Protein AF-A0A087TLW6-F1 (afdb_monomer_lite)

Structure (mmCIF, N/CA/C/O backbone):
data_AF-A0A087TLW6-F1
#
_entry.id   AF-A0A087TLW6-F1
#
loop_
_atom_site.group_PDB
_atom_site.id
_atom_site.type_symbol
_atom_site.label_atom_id
_atom_site.label_alt_id
_atom_site.label_comp_id
_atom_site.label_asym_id
_atom_site.label_entity_id
_atom_site.label_seq_id
_atom_site.pdbx_PDB_ins_code
_atom_site.Cartn_x
_atom_site.Cartn_y
_atom_site.Cartn_z
_atom_site.occupancy
_atom_site.B_iso_or_equiv
_atom_site.auth_seq_id
_atom_site.auth_comp_id
_atom_site.auth_asym_id
_atom_site.auth_atom_id
_atom_site.pdbx_PDB_model_num
ATOM 1 N N . MET A 1 1 ? 51.318 -2.018 -17.634 1.00 49.78 1 MET A N 1
ATOM 2 C CA . MET A 1 1 ? 50.050 -2.749 -17.409 1.00 49.78 1 MET A CA 1
ATOM 3 C C . MET A 1 1 ? 49.202 -1.898 -16.470 1.00 49.78 1 MET A C 1
ATOM 5 O O . MET A 1 1 ? 49.681 -1.561 -15.396 1.00 49.78 1 MET A O 1
ATOM 9 N N . ASN A 1 2 ? 48.042 -1.410 -16.913 1.00 52.97 2 ASN A N 1
ATOM 10 C CA . ASN A 1 2 ? 47.259 -0.411 -16.174 1.00 52.97 2 ASN A CA 1
ATOM 11 C C . ASN A 1 2 ? 46.613 -1.073 -14.939 1.00 52.97 2 ASN A C 1
ATOM 13 O O . ASN A 1 2 ? 45.794 -1.977 -15.094 1.00 52.97 2 ASN A O 1
ATOM 17 N N . LEU A 1 3 ? 46.986 -0.660 -13.719 1.00 59.00 3 LEU A N 1
ATOM 18 C CA . LEU A 1 3 ? 46.523 -1.279 -12.459 1.00 59.00 3 LEU A CA 1
ATOM 19 C C . LEU A 1 3 ? 44.988 -1.213 -12.287 1.00 59.00 3 LEU A C 1
ATOM 21 O O . LEU A 1 3 ? 44.395 -1.991 -11.542 1.00 59.00 3 LEU A O 1
ATOM 25 N N . SER A 1 4 ? 44.339 -0.305 -13.021 1.00 58.88 4 SER A N 1
ATOM 26 C CA . SER A 1 4 ? 42.887 -0.130 -13.104 1.00 58.88 4 SER A CA 1
ATOM 27 C C . SER A 1 4 ? 42.148 -1.303 -13.762 1.00 58.88 4 SER A C 1
ATOM 29 O O . SER A 1 4 ? 40.959 -1.481 -13.502 1.00 58.88 4 SER A O 1
ATOM 31 N N . ALA A 1 5 ? 42.832 -2.128 -14.561 1.00 59.28 5 ALA A N 1
ATOM 32 C CA . ALA A 1 5 ? 42.239 -3.279 -15.245 1.00 59.28 5 ALA A CA 1
ATOM 33 C C . ALA A 1 5 ? 42.164 -4.549 -14.375 1.00 59.28 5 ALA A C 1
ATOM 35 O O . ALA A 1 5 ? 41.421 -5.466 -14.711 1.00 59.28 5 ALA A O 1
ATOM 36 N N . MET A 1 6 ? 42.886 -4.606 -13.245 1.00 55.16 6 MET A N 1
ATOM 37 C CA . MET A 1 6 ? 42.950 -5.798 -12.380 1.00 55.16 6 MET A CA 1
ATOM 38 C C . MET A 1 6 ? 41.891 -5.810 -11.260 1.00 55.16 6 MET A C 1
ATOM 40 O O . MET A 1 6 ? 41.593 -6.864 -10.707 1.00 55.16 6 MET A O 1
ATOM 44 N N . PHE A 1 7 ? 41.259 -4.666 -10.959 1.00 57.94 7 PHE A N 1
ATOM 45 C CA . PHE A 1 7 ? 40.196 -4.552 -9.942 1.00 57.94 7 PHE A CA 1
ATOM 46 C C . PHE A 1 7 ? 38.840 -3.972 -10.422 1.00 57.94 7 PHE A C 1
ATOM 48 O O . PHE A 1 7 ? 38.143 -3.345 -9.615 1.00 57.94 7 PHE A O 1
ATOM 55 N N . PRO A 1 8 ? 38.390 -4.161 -11.680 1.00 58.84 8 PRO A N 1
ATOM 56 C CA . PRO A 1 8 ? 37.114 -3.607 -12.138 1.00 58.84 8 PRO A CA 1
ATOM 57 C C . PRO A 1 8 ? 35.930 -4.220 -11.378 1.00 58.84 8 PRO A C 1
ATOM 59 O O . PRO A 1 8 ? 35.002 -3.510 -10.996 1.00 58.84 8 PRO A O 1
ATOM 62 N N . PHE A 1 9 ? 35.998 -5.517 -11.060 1.00 59.91 9 PHE A N 1
ATOM 63 C CA . PHE A 1 9 ? 34.942 -6.223 -10.334 1.00 59.91 9 PHE A CA 1
ATOM 64 C C . PHE A 1 9 ? 34.756 -5.693 -8.905 1.00 59.91 9 PHE A C 1
ATOM 66 O O . PHE A 1 9 ? 33.637 -5.391 -8.500 1.00 59.91 9 PHE A O 1
ATOM 73 N N . LYS A 1 10 ? 35.850 -5.482 -8.158 1.00 68.56 10 LYS A N 1
ATOM 74 C CA . LYS A 1 10 ? 35.803 -4.951 -6.783 1.00 68.56 10 LYS A CA 1
ATOM 75 C C . LYS A 1 10 ? 35.264 -3.517 -6.739 1.00 68.56 10 LYS A C 1
ATOM 77 O O . LYS A 1 10 ? 34.500 -3.185 -5.837 1.00 68.56 10 LYS A O 1
ATOM 82 N N . LYS A 1 11 ? 35.615 -2.683 -7.726 1.00 74.38 11 LYS A N 1
ATOM 83 C CA . LYS A 1 11 ? 35.099 -1.311 -7.857 1.00 74.38 11 LYS A CA 1
ATOM 84 C C . LYS A 1 11 ? 33.605 -1.298 -8.192 1.00 74.38 11 LYS A C 1
ATOM 86 O O . LYS A 1 11 ? 32.855 -0.579 -7.543 1.00 74.38 11 LYS A O 1
ATOM 91 N N . ASN A 1 12 ? 33.160 -2.124 -9.138 1.00 77.00 12 ASN A N 1
ATOM 92 C CA . ASN A 1 12 ? 31.745 -2.228 -9.509 1.00 77.00 12 ASN A CA 1
ATOM 93 C C . ASN A 1 12 ? 30.891 -2.802 -8.371 1.00 77.00 12 ASN A C 1
ATOM 95 O O . ASN A 1 12 ? 29.804 -2.297 -8.102 1.00 77.00 12 ASN A O 1
ATOM 99 N N . PHE A 1 13 ? 31.411 -3.799 -7.652 1.00 83.38 13 PHE A N 1
ATOM 100 C CA . PHE A 1 13 ? 30.773 -4.347 -6.458 1.00 83.38 13 PHE A CA 1
ATOM 101 C C . PHE A 1 13 ? 30.686 -3.307 -5.331 1.00 83.38 13 PHE A C 1
ATOM 103 O O . PHE A 1 13 ? 29.628 -3.117 -4.742 1.00 83.38 13 PHE A O 1
ATOM 110 N N . SER A 1 14 ? 31.765 -2.557 -5.083 1.00 87.31 14 SER A N 1
ATOM 111 C CA . SER A 1 14 ? 31.769 -1.458 -4.109 1.00 87.31 14 SER A CA 1
ATOM 112 C C . SER A 1 14 ? 30.765 -0.357 -4.473 1.00 87.31 14 SER A C 1
ATOM 114 O O . SER A 1 14 ? 30.017 0.082 -3.604 1.00 87.31 14 SER A O 1
ATOM 116 N N . LEU A 1 15 ? 30.678 0.038 -5.748 1.00 90.94 15 LEU A N 1
ATOM 117 C CA . LEU A 1 15 ? 29.688 1.005 -6.235 1.00 90.94 15 LEU A CA 1
ATOM 118 C C . LEU A 1 15 ? 28.250 0.490 -6.082 1.00 90.94 15 LEU A C 1
ATOM 120 O O . LEU A 1 15 ? 27.371 1.250 -5.678 1.00 90.94 15 LEU A O 1
ATOM 124 N N . PHE A 1 16 ? 28.005 -0.793 -6.363 1.00 93.62 16 PHE A N 1
ATOM 125 C CA . PHE A 1 16 ? 26.707 -1.429 -6.132 1.00 93.62 16 PHE A CA 1
ATOM 126 C C . PHE A 1 16 ? 26.318 -1.384 -4.649 1.00 93.62 16 PHE A C 1
ATOM 128 O O . PHE A 1 16 ? 25.218 -0.934 -4.331 1.00 93.62 16 PHE A O 1
ATOM 135 N N . CYS A 1 17 ? 27.227 -1.771 -3.748 1.00 95.31 17 CYS A N 1
ATOM 136 C CA . CYS A 1 17 ? 26.992 -1.715 -2.305 1.00 95.31 17 CYS A CA 1
ATOM 137 C C . CYS A 1 17 ? 26.750 -0.282 -1.825 1.00 95.31 17 CYS A C 1
ATOM 139 O O . CYS A 1 17 ? 25.811 -0.054 -1.073 1.00 95.31 17 CYS A O 1
ATOM 141 N N . MET A 1 18 ? 27.530 0.699 -2.296 1.00 95.81 18 MET A N 1
ATOM 142 C CA . MET A 1 18 ? 27.298 2.106 -1.953 1.00 95.81 18 MET A CA 1
ATOM 143 C C . MET A 1 18 ? 25.926 2.586 -2.420 1.00 95.81 18 MET A C 1
ATOM 145 O O . MET A 1 18 ? 25.205 3.205 -1.642 1.00 95.81 18 MET A O 1
ATOM 149 N N . ARG A 1 19 ? 25.529 2.266 -3.659 1.00 95.94 19 ARG A N 1
ATOM 150 C CA . ARG A 1 19 ? 24.198 2.611 -4.172 1.00 95.94 19 ARG A CA 1
ATOM 151 C C . ARG A 1 19 ? 23.108 1.996 -3.302 1.00 95.94 19 ARG A C 1
ATOM 153 O O . ARG A 1 19 ? 22.186 2.702 -2.910 1.00 95.94 19 ARG A O 1
ATOM 160 N N . GLN A 1 20 ? 23.223 0.707 -2.986 1.00 97.50 20 GLN A N 1
ATOM 161 C CA . GLN A 1 20 ? 22.227 0.022 -2.173 1.00 97.50 20 GLN A CA 1
ATOM 162 C C . GLN A 1 20 ? 22.153 0.616 -0.763 1.00 97.50 20 GLN A C 1
ATOM 164 O O . GLN A 1 20 ? 21.056 0.856 -0.277 1.00 97.50 20 GLN A O 1
ATOM 169 N N . SER A 1 21 ? 23.291 0.941 -0.143 1.00 97.75 21 SER A N 1
ATOM 170 C CA . SER A 1 21 ? 23.328 1.611 1.159 1.00 97.75 21 SER A CA 1
ATOM 171 C C . SER A 1 21 ? 22.665 2.986 1.123 1.00 97.75 21 SER A C 1
ATOM 173 O O . SER A 1 21 ? 21.864 3.286 2.000 1.00 97.75 21 SER A O 1
ATOM 175 N N . ILE A 1 22 ? 22.946 3.809 0.106 1.00 98.38 22 ILE A N 1
ATOM 176 C CA . ILE A 1 22 ? 22.329 5.136 -0.043 1.00 98.38 22 ILE A CA 1
ATOM 177 C C . ILE A 1 22 ? 20.814 5.010 -0.232 1.00 98.38 22 ILE A C 1
ATOM 179 O O . ILE A 1 22 ? 20.060 5.709 0.440 1.00 98.38 22 ILE A O 1
ATOM 183 N N . LEU A 1 23 ? 20.361 4.104 -1.105 1.00 98.31 23 LEU A N 1
ATOM 184 C CA . LEU A 1 23 ? 18.934 3.878 -1.349 1.00 98.31 23 LEU A CA 1
ATOM 185 C C . LEU A 1 23 ? 18.219 3.362 -0.099 1.00 98.31 23 LEU A C 1
ATOM 187 O O . LEU A 1 23 ? 17.138 3.844 0.222 1.00 98.31 23 LEU A O 1
ATOM 191 N N . THR A 1 24 ? 18.827 2.426 0.631 1.00 98.38 24 THR A N 1
ATOM 192 C CA . THR A 1 24 ? 18.251 1.893 1.869 1.00 98.38 24 THR A CA 1
ATOM 193 C C . THR A 1 24 ? 18.208 2.960 2.959 1.00 98.38 24 THR A C 1
ATOM 195 O O . THR A 1 24 ? 17.163 3.148 3.569 1.00 98.38 24 THR A O 1
ATOM 198 N N . LEU A 1 25 ? 19.298 3.700 3.190 1.00 98.50 25 LEU A N 1
ATOM 199 C CA . LEU A 1 25 ? 19.335 4.768 4.196 1.00 98.50 25 LEU A CA 1
ATOM 200 C C . LEU A 1 25 ? 18.351 5.894 3.866 1.00 98.50 25 LEU A C 1
ATOM 202 O O . LEU A 1 25 ? 17.637 6.353 4.753 1.00 98.50 25 LEU A O 1
ATOM 206 N N . GLY A 1 26 ? 18.276 6.302 2.597 1.00 98.44 26 GLY A N 1
ATOM 207 C CA . GLY A 1 26 ? 17.296 7.277 2.123 1.00 98.44 26 GLY A CA 1
ATOM 208 C C . GLY A 1 26 ? 15.857 6.772 2.253 1.00 98.44 26 GLY A C 1
ATOM 209 O O . GLY A 1 26 ? 14.984 7.500 2.711 1.00 98.44 26 GLY A O 1
ATOM 210 N N . GLY A 1 27 ? 15.597 5.508 1.917 1.00 98.38 27 GLY A N 1
ATOM 211 C CA . GLY A 1 27 ? 14.286 4.887 2.111 1.00 98.38 27 GLY A CA 1
ATOM 212 C C . GLY A 1 27 ? 13.884 4.844 3.586 1.00 98.38 27 GLY A C 1
ATOM 213 O O . GLY A 1 27 ? 12.789 5.275 3.940 1.00 98.38 27 GLY A O 1
ATOM 214 N N . CYS A 1 28 ? 14.786 4.400 4.463 1.00 98.62 28 CYS A N 1
ATOM 215 C CA . CYS A 1 28 ? 14.560 4.370 5.906 1.00 98.62 28 CYS A CA 1
ATOM 216 C C . CYS A 1 28 ? 14.315 5.770 6.480 1.00 98.62 28 CYS A C 1
ATOM 218 O O . CYS A 1 28 ? 13.420 5.928 7.306 1.00 98.62 28 CYS A O 1
ATOM 220 N N . SER A 1 29 ? 15.065 6.789 6.043 1.00 98.38 29 SER A N 1
ATOM 221 C CA . SER A 1 29 ? 14.868 8.160 6.522 1.00 98.38 29 SER A CA 1
ATOM 222 C C . SER A 1 29 ? 13.524 8.735 6.074 1.00 98.38 29 SER A C 1
ATOM 224 O O . SER A 1 29 ? 12.827 9.338 6.887 1.00 98.38 29 SER A O 1
ATOM 226 N N . LEU A 1 30 ? 13.108 8.488 4.827 1.00 98.25 30 LEU A N 1
ATOM 227 C CA . LEU A 1 30 ? 11.788 8.880 4.326 1.00 98.25 30 LEU A CA 1
ATOM 228 C C . LEU A 1 30 ? 10.658 8.173 5.081 1.00 98.25 30 LEU A C 1
ATOM 230 O O . LEU A 1 30 ? 9.663 8.810 5.422 1.00 98.25 30 LEU A O 1
ATOM 234 N N . LEU A 1 31 ? 10.806 6.879 5.379 1.00 96.94 31 LEU A N 1
ATOM 235 C CA . LEU A 1 31 ? 9.827 6.129 6.170 1.00 96.94 31 LEU A CA 1
ATOM 236 C C . LEU A 1 31 ? 9.754 6.632 7.616 1.00 96.94 31 LEU A C 1
ATOM 238 O O . LEU A 1 31 ? 8.654 6.810 8.133 1.00 96.94 31 LEU A O 1
ATOM 242 N N . ALA A 1 32 ? 10.896 6.911 8.250 1.00 97.19 32 ALA A N 1
ATOM 243 C CA . ALA A 1 32 ? 10.949 7.475 9.597 1.00 97.19 32 ALA A CA 1
ATOM 244 C C . ALA A 1 32 ? 10.319 8.876 9.649 1.00 97.19 32 ALA A C 1
ATOM 246 O O . ALA A 1 32 ? 9.521 9.164 10.539 1.00 97.19 32 ALA A O 1
ATOM 247 N N . LEU A 1 33 ? 10.614 9.725 8.660 1.00 97.56 33 LEU A N 1
ATOM 248 C CA . LEU A 1 33 ? 10.002 11.045 8.529 1.00 97.56 33 LEU A CA 1
ATOM 249 C C . LEU A 1 33 ? 8.489 10.936 8.316 1.00 97.56 33 LEU A C 1
ATOM 251 O O . LEU A 1 33 ? 7.727 11.628 8.985 1.00 97.56 33 LEU A O 1
ATOM 255 N N . ARG A 1 34 ? 8.042 10.045 7.423 1.00 95.38 34 ARG A N 1
ATOM 256 C CA . ARG A 1 34 ? 6.616 9.783 7.191 1.00 95.38 34 ARG A CA 1
ATOM 257 C C . ARG A 1 34 ? 5.924 9.344 8.477 1.00 95.38 34 ARG A C 1
ATOM 259 O O . ARG A 1 34 ? 4.873 9.885 8.800 1.00 95.38 34 ARG A O 1
ATOM 266 N N . TRP A 1 35 ? 6.510 8.395 9.204 1.00 94.81 35 TRP A N 1
ATOM 267 C CA . TRP A 1 35 ? 5.979 7.930 10.484 1.00 94.81 35 TRP A CA 1
ATOM 26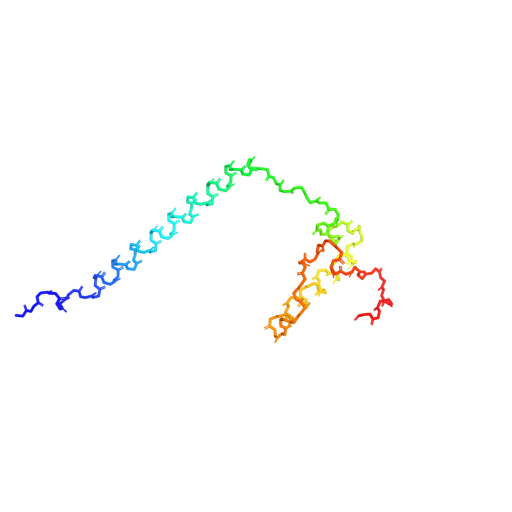8 C C . TRP A 1 35 ? 5.825 9.095 11.461 1.00 94.81 35 TRP A C 1
ATOM 270 O O . TRP A 1 35 ? 4.762 9.261 12.060 1.00 94.81 35 TRP A O 1
ATOM 280 N N . TYR A 1 36 ? 6.874 9.909 11.600 1.00 95.50 36 TYR A N 1
ATOM 281 C CA . TYR A 1 36 ? 6.879 11.067 12.486 1.00 95.50 36 TYR A CA 1
ATOM 282 C C . TYR A 1 36 ? 5.774 12.071 12.123 1.00 95.50 36 TYR A C 1
ATOM 284 O O . TYR A 1 36 ? 5.006 12.470 12.994 1.00 95.50 36 TYR A O 1
ATOM 292 N N . ILE A 1 37 ? 5.638 12.417 10.837 1.00 95.38 37 ILE A N 1
ATOM 293 C CA . ILE A 1 37 ? 4.600 13.338 10.343 1.00 95.38 37 ILE A CA 1
ATOM 294 C C . ILE A 1 37 ? 3.191 12.777 10.577 1.00 95.38 37 ILE A C 1
ATOM 296 O O . ILE A 1 37 ? 2.296 13.520 10.967 1.00 95.38 37 ILE A O 1
ATOM 300 N N . MET A 1 38 ? 2.984 11.475 10.361 1.00 93.06 38 MET A N 1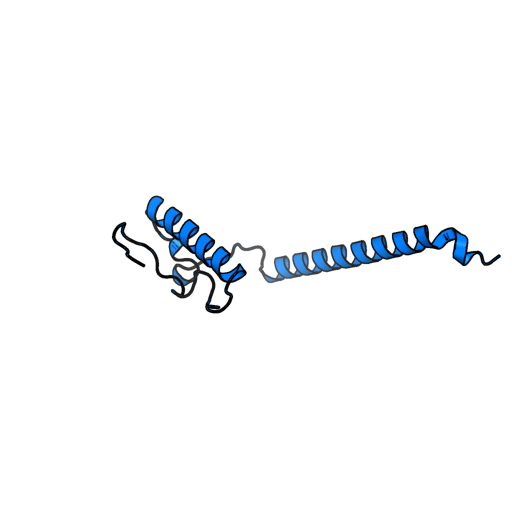
ATOM 301 C CA . MET A 1 38 ? 1.685 10.815 10.553 1.00 93.06 38 MET A CA 1
ATOM 302 C C . MET A 1 38 ? 1.314 10.623 12.035 1.00 93.06 38 MET A C 1
ATOM 304 O O . MET A 1 38 ? 0.239 10.112 12.333 1.00 93.06 38 MET A O 1
ATOM 308 N N . GLY A 1 39 ? 2.180 11.016 12.976 1.00 93.00 39 GLY A N 1
ATOM 309 C CA . GLY A 1 39 ? 1.878 10.987 14.408 1.00 93.00 39 GLY A CA 1
ATOM 310 C C . GLY A 1 39 ? 1.753 9.580 14.995 1.00 93.00 39 GLY A C 1
ATOM 311 O O . GLY A 1 39 ? 1.115 9.418 16.032 1.00 93.00 39 GLY A O 1
ATOM 312 N N . ALA A 1 40 ? 2.335 8.567 14.338 1.00 87.69 40 ALA A N 1
ATOM 313 C CA . ALA A 1 40 ? 2.276 7.160 14.750 1.00 87.69 40 ALA A CA 1
ATOM 314 C C . ALA A 1 40 ? 0.854 6.596 14.972 1.00 87.69 40 ALA A C 1
ATOM 316 O O . ALA A 1 40 ? 0.703 5.552 15.607 1.00 87.69 40 ALA A O 1
ATOM 317 N N . SER A 1 41 ? -0.187 7.269 14.476 1.00 89.44 41 SER A N 1
ATOM 318 C CA . SER A 1 41 ? -1.566 6.815 14.604 1.00 89.44 41 SER A CA 1
ATOM 319 C C . SER A 1 41 ? -1.942 5.915 13.431 1.00 89.44 41 SER A C 1
ATOM 321 O O . SER A 1 41 ? -1.422 6.028 12.317 1.00 89.44 41 SER A O 1
ATOM 323 N N . THR A 1 42 ? -2.851 4.979 13.683 1.00 88.94 42 THR A N 1
ATOM 324 C CA . THR A 1 42 ? -3.454 4.194 12.610 1.00 88.94 42 THR A CA 1
ATOM 325 C C . THR A 1 42 ? -4.418 5.078 11.820 1.00 88.94 42 THR A C 1
ATOM 327 O O . THR A 1 42 ? -5.169 5.835 12.443 1.00 88.94 42 THR A O 1
ATOM 330 N N . PRO A 1 43 ? -4.461 4.977 10.478 1.00 87.56 43 PRO A N 1
ATOM 331 C CA . PRO A 1 43 ? -5.489 5.661 9.707 1.00 87.56 43 PRO A CA 1
ATOM 332 C C . PRO A 1 43 ? -6.872 5.201 10.178 1.00 87.56 43 PRO A C 1
ATOM 334 O O . PRO A 1 43 ? -7.112 4.005 10.360 1.00 87.56 43 PRO A O 1
ATOM 337 N N . VAL A 1 44 ? -7.775 6.155 10.386 1.00 91.12 44 VAL A N 1
ATOM 338 C CA . VAL A 1 44 ? -9.179 5.870 10.682 1.00 91.12 44 VAL A CA 1
ATOM 339 C C . VAL A 1 44 ? -9.919 5.884 9.358 1.00 91.12 44 VAL A C 1
ATOM 341 O O . VAL A 1 44 ? -10.085 6.940 8.756 1.00 91.12 44 VAL A O 1
ATOM 344 N N . PHE A 1 45 ? -10.322 4.706 8.894 1.00 91.25 45 PHE A N 1
ATOM 345 C CA . PHE A 1 45 ? -11.110 4.591 7.676 1.00 91.25 45 PHE A CA 1
ATOM 346 C C . PHE A 1 45 ? -12.559 4.974 7.948 1.00 91.25 45 PHE A C 1
ATOM 348 O O . PHE A 1 45 ? -13.112 4.666 9.005 1.00 91.25 45 PHE A O 1
ATOM 355 N N . GLN A 1 46 ? -13.173 5.629 6.976 1.00 93.62 46 GLN A N 1
ATOM 356 C CA . GLN A 1 46 ? -14.608 5.835 6.901 1.00 93.62 46 GLN A CA 1
ATOM 357 C C . GLN A 1 46 ? -15.225 4.797 5.961 1.00 93.62 46 GLN A C 1
ATOM 359 O O . GLN A 1 46 ? -14.545 4.210 5.119 1.00 93.62 46 GLN A O 1
ATOM 364 N N . GLN A 1 47 ? -16.540 4.597 6.060 1.00 93.94 47 GLN A N 1
ATOM 365 C CA . GLN A 1 47 ? -17.256 3.672 5.176 1.00 93.94 47 GLN A CA 1
ATOM 366 C C . GLN A 1 47 ? -17.062 4.007 3.694 1.00 93.94 47 GLN A C 1
ATOM 368 O O . GLN A 1 47 ? -16.986 3.104 2.868 1.00 93.94 47 GLN A O 1
ATOM 373 N N . VAL A 1 48 ? -16.927 5.292 3.358 1.00 92.44 48 VAL A N 1
ATOM 374 C CA . VAL A 1 48 ? -16.698 5.733 1.977 1.00 92.44 48 VAL A CA 1
ATOM 375 C C . VAL A 1 48 ? -15.330 5.289 1.451 1.00 92.44 48 VAL A C 1
ATOM 377 O O . VAL A 1 48 ? -15.192 5.102 0.248 1.00 92.44 48 VAL A O 1
ATOM 380 N N . ASP A 1 49 ? -14.345 5.093 2.335 1.00 93.81 49 ASP A N 1
ATOM 381 C CA . ASP A 1 49 ? -12.964 4.774 1.962 1.00 93.81 49 ASP A CA 1
ATOM 382 C C . ASP A 1 49 ? -12.776 3.299 1.594 1.00 93.81 49 ASP A C 1
ATOM 384 O O . ASP A 1 49 ? -11.927 2.953 0.775 1.00 93.81 49 ASP A O 1
ATOM 388 N N . ASN A 1 50 ? -13.537 2.412 2.238 1.00 94.19 50 ASN A N 1
ATOM 389 C CA . ASN A 1 50 ? -13.517 0.976 1.977 1.00 94.19 50 ASN A CA 1
ATOM 390 C C . ASN A 1 50 ? -14.846 0.352 2.431 1.00 94.19 50 ASN A C 1
ATOM 392 O O . ASN A 1 50 ? -14.895 -0.274 3.491 1.00 94.19 50 ASN A O 1
ATOM 396 N N . PRO A 1 51 ? -15.926 0.494 1.651 1.00 94.56 51 PRO A N 1
ATOM 397 C CA . PRO A 1 51 ? -17.259 0.070 2.054 1.00 94.56 51 PRO A CA 1
ATOM 398 C C . PRO A 1 51 ? -17.318 -1.436 2.343 1.00 94.56 51 PRO A C 1
ATOM 400 O O . PRO A 1 51 ? -18.000 -1.840 3.281 1.00 94.56 51 PRO A O 1
ATOM 403 N N . ALA A 1 52 ? -16.525 -2.261 1.646 1.00 95.25 52 ALA A N 1
ATOM 404 C CA . ALA A 1 52 ? -16.457 -3.703 1.892 1.00 95.25 52 ALA A CA 1
ATOM 405 C C . ALA A 1 52 ? -15.970 -4.040 3.313 1.00 95.25 52 ALA A C 1
ATOM 407 O O . ALA A 1 52 ? -16.476 -4.977 3.925 1.00 95.25 52 ALA A O 1
ATOM 408 N N . SER A 1 53 ? -15.027 -3.275 3.879 1.00 95.06 53 SER A N 1
ATOM 409 C CA . SER A 1 53 ? -14.573 -3.473 5.270 1.00 95.06 53 SER A CA 1
ATOM 410 C C . SER A 1 53 ? -15.663 -3.244 6.311 1.00 95.06 53 SER A C 1
ATOM 412 O O . SER A 1 53 ? -15.601 -3.841 7.388 1.00 95.06 53 SER A O 1
ATOM 414 N N . PHE A 1 54 ? -16.633 -2.382 6.003 1.00 95.69 54 PHE A N 1
ATOM 415 C CA . PHE A 1 54 ? -17.718 -2.016 6.912 1.00 95.69 54 PHE A CA 1
ATOM 416 C C . PHE A 1 54 ? -18.933 -2.945 6.799 1.00 95.69 54 PHE A C 1
ATOM 418 O O . PHE A 1 54 ? -19.850 -2.824 7.603 1.00 95.69 54 PHE A O 1
ATOM 425 N N . GLU A 1 55 ? -18.935 -3.904 5.869 1.00 96.12 55 GLU A N 1
ATOM 426 C CA . GLU A 1 55 ? -20.012 -4.891 5.743 1.00 96.12 55 GLU A CA 1
ATOM 427 C C . GLU A 1 55 ? -20.026 -5.877 6.909 1.00 96.12 55 GLU A C 1
ATOM 429 O O . GLU A 1 55 ? -19.061 -6.617 7.102 1.00 96.12 55 GLU A O 1
ATOM 434 N N . GLU A 1 56 ? -21.118 -5.933 7.671 1.00 96.00 56 GLU A N 1
ATOM 435 C CA . GLU A 1 56 ? -21.249 -6.813 8.844 1.00 96.00 56 GLU A CA 1
ATOM 436 C C . GLU A 1 56 ? -21.245 -8.300 8.462 1.00 96.00 56 GLU A C 1
ATOM 438 O O . GLU A 1 56 ? -20.719 -9.144 9.191 1.00 96.00 56 GLU A O 1
ATOM 443 N N . ASN A 1 57 ? -21.795 -8.629 7.290 1.00 96.38 57 ASN A N 1
ATOM 444 C CA . ASN A 1 57 ? -21.849 -9.997 6.806 1.00 96.38 57 ASN A CA 1
ATOM 445 C C . ASN A 1 57 ? -20.496 -10.420 6.216 1.00 96.38 57 ASN A C 1
ATOM 447 O O . ASN A 1 57 ? -20.064 -9.929 5.171 1.00 96.38 57 ASN A O 1
ATOM 451 N N . ILE A 1 58 ? -19.851 -11.397 6.858 1.00 96.62 58 ILE A N 1
ATOM 452 C CA . ILE A 1 58 ? -18.523 -11.869 6.454 1.00 96.62 58 ILE A CA 1
ATOM 453 C C . ILE A 1 58 ? -18.499 -12.456 5.040 1.00 96.62 58 ILE A C 1
ATOM 455 O O . ILE A 1 58 ? -17.514 -12.291 4.332 1.00 96.62 58 ILE A O 1
ATOM 459 N N . PHE A 1 59 ? -19.588 -13.086 4.598 1.00 95.75 59 PHE A N 1
ATOM 460 C CA . PHE A 1 59 ? -19.687 -13.647 3.254 1.00 95.75 59 PHE A CA 1
ATOM 461 C C . PHE A 1 59 ? -19.729 -12.544 2.192 1.00 95.75 59 PHE A C 1
ATOM 463 O O . PHE A 1 59 ? -18.960 -12.584 1.231 1.00 95.75 59 PHE A O 1
ATOM 470 N N . VAL A 1 60 ? -20.566 -11.524 2.409 1.00 96.00 60 VAL A N 1
ATOM 471 C CA . VAL A 1 60 ? -20.661 -10.336 1.543 1.00 96.00 60 VAL A CA 1
ATOM 472 C C . VAL A 1 60 ? -19.313 -9.620 1.488 1.00 96.00 60 VAL A C 1
ATOM 474 O O . VAL A 1 60 ? -18.801 -9.334 0.405 1.00 96.00 60 VAL A O 1
ATOM 477 N N . ARG A 1 61 ? -18.682 -9.411 2.646 1.00 97.06 61 ARG A N 1
ATOM 478 C CA . ARG A 1 61 ? -17.340 -8.833 2.759 1.00 97.06 61 ARG A CA 1
ATOM 479 C C . ARG A 1 61 ? -16.312 -9.621 1.942 1.00 97.06 61 ARG A C 1
ATOM 481 O O . ARG A 1 61 ? -15.579 -9.038 1.146 1.00 97.06 61 ARG A O 1
ATOM 488 N N . THR A 1 62 ? -16.259 -10.942 2.110 1.00 97.19 62 THR A N 1
ATOM 489 C CA . THR A 1 62 ? -15.308 -11.806 1.402 1.00 97.19 62 THR A CA 1
ATOM 490 C C . THR A 1 62 ? -15.524 -11.779 -0.108 1.00 97.19 62 THR A C 1
ATOM 492 O O . THR A 1 62 ? -14.546 -11.627 -0.839 1.00 97.19 62 THR A O 1
ATOM 495 N N . ILE A 1 63 ? -16.765 -11.890 -0.591 1.00 96.25 63 ILE A N 1
ATOM 496 C CA . ILE A 1 63 ? -17.059 -11.837 -2.032 1.00 96.25 63 ILE A CA 1
ATOM 497 C C . ILE A 1 63 ? -16.606 -10.511 -2.632 1.00 96.25 63 ILE A C 1
ATOM 499 O O . ILE A 1 63 ? -15.932 -10.509 -3.660 1.00 96.25 63 ILE A O 1
ATOM 503 N N . ASN A 1 64 ? -16.907 -9.393 -1.971 1.00 96.44 64 ASN A N 1
ATOM 504 C CA . ASN A 1 64 ? -16.521 -8.078 -2.469 1.00 96.44 64 ASN A CA 1
ATOM 505 C C . ASN A 1 64 ? -14.997 -7.912 -2.550 1.00 96.44 64 ASN A C 1
ATOM 507 O O . ASN A 1 64 ? -14.501 -7.375 -3.536 1.00 96.44 64 ASN A O 1
ATOM 511 N N . TYR A 1 65 ? -14.233 -8.455 -1.598 1.00 96.50 65 TYR A N 1
ATOM 512 C CA . TYR A 1 65 ? -12.770 -8.473 -1.711 1.00 96.50 65 TYR A CA 1
ATOM 513 C C . TYR A 1 65 ? -12.265 -9.285 -2.910 1.00 96.50 65 TYR A C 1
ATOM 515 O O . TYR A 1 65 ? -11.381 -8.828 -3.633 1.00 96.50 65 TYR A O 1
ATOM 523 N N . HIS A 1 66 ? -12.839 -10.462 -3.166 1.00 96.06 66 HIS A N 1
ATOM 524 C CA . HIS A 1 66 ? -12.467 -11.271 -4.332 1.00 96.06 66 HIS A CA 1
ATOM 525 C C . HIS A 1 66 ? -12.839 -10.584 -5.651 1.00 96.06 66 HIS A C 1
ATOM 527 O O . HIS A 1 66 ? -12.066 -10.628 -6.610 1.00 96.06 66 HIS A O 1
ATOM 533 N N . TYR A 1 67 ? -13.991 -9.915 -5.691 1.00 94.12 67 TYR A N 1
ATOM 534 C CA . TYR A 1 67 ? -14.426 -9.120 -6.834 1.00 94.12 67 TYR A CA 1
ATOM 535 C C . TYR A 1 67 ? -13.454 -7.966 -7.120 1.00 94.12 67 TYR A C 1
ATOM 537 O O . TYR A 1 67 ? -12.967 -7.825 -8.242 1.00 94.12 67 TYR A O 1
ATOM 545 N N . ILE A 1 68 ? -13.066 -7.219 -6.085 1.00 94.56 68 ILE A N 1
ATOM 546 C CA . ILE A 1 68 ? -12.059 -6.155 -6.168 1.00 94.56 68 ILE A CA 1
ATOM 547 C C . ILE A 1 68 ? -10.712 -6.693 -6.678 1.00 94.56 68 ILE A C 1
ATOM 549 O O . ILE A 1 68 ? -10.087 -6.077 -7.543 1.00 94.56 68 ILE A O 1
ATOM 553 N N . TYR A 1 69 ? -10.240 -7.841 -6.182 1.00 94.94 69 TYR A N 1
ATOM 554 C CA . TYR A 1 69 ? -8.995 -8.439 -6.679 1.00 94.94 69 TYR A CA 1
ATOM 555 C C . TYR A 1 69 ? -9.097 -8.865 -8.141 1.00 94.94 69 TYR A C 1
ATOM 557 O O . TYR A 1 69 ? -8.159 -8.646 -8.904 1.00 94.94 69 TYR A O 1
ATOM 565 N N . SER A 1 70 ? -10.243 -9.408 -8.549 1.00 94.06 70 SER A N 1
ATOM 566 C CA . SER A 1 70 ? -10.494 -9.792 -9.940 1.00 94.06 70 SER A CA 1
ATOM 567 C C . SER A 1 70 ? -10.455 -8.574 -10.869 1.00 94.06 70 SER A C 1
ATOM 569 O O . SER A 1 70 ? -9.820 -8.627 -11.921 1.00 94.06 70 SER A O 1
ATOM 571 N N . MET A 1 71 ? -11.035 -7.446 -10.446 1.00 92.00 71 MET A N 1
ATOM 572 C CA . MET A 1 71 ? -10.954 -6.174 -11.173 1.00 92.00 71 MET A CA 1
ATOM 573 C C . MET A 1 71 ? -9.522 -5.637 -11.266 1.00 92.00 71 MET A C 1
ATOM 575 O O . MET A 1 71 ? -9.086 -5.235 -12.343 1.00 92.00 71 MET A O 1
ATOM 579 N N . ASN A 1 72 ? -8.752 -5.692 -10.176 1.00 93.12 72 ASN A N 1
ATOM 580 C CA . ASN A 1 72 ? -7.344 -5.284 -10.192 1.00 93.12 72 ASN A CA 1
ATOM 581 C C . ASN A 1 72 ? -6.505 -6.139 -11.151 1.00 93.12 72 ASN A C 1
ATOM 583 O O . ASN A 1 72 ? -5.676 -5.608 -11.886 1.00 93.12 72 ASN A O 1
ATOM 587 N N . VAL A 1 73 ? -6.742 -7.454 -11.189 1.00 94.69 73 VAL A N 1
ATOM 588 C CA . VAL A 1 73 ? -6.091 -8.347 -12.157 1.00 94.69 73 VAL A CA 1
ATOM 589 C C . VAL A 1 73 ? -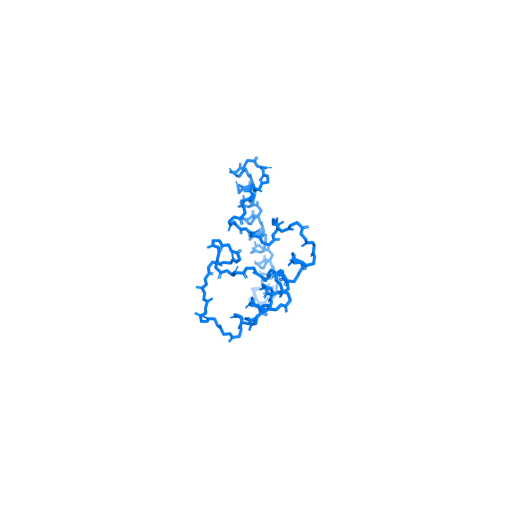6.498 -7.986 -13.585 1.00 94.69 73 VAL A C 1
ATOM 591 O O . VAL A 1 73 ? -5.634 -7.918 -14.456 1.00 94.69 73 VAL A O 1
ATOM 594 N N . TRP A 1 74 ? -7.778 -7.697 -13.834 1.00 92.81 74 TRP A N 1
ATOM 595 C CA . TRP A 1 74 ? -8.250 -7.260 -15.150 1.00 92.81 74 TRP A CA 1
ATOM 596 C C . TRP A 1 74 ? -7.570 -5.966 -15.622 1.00 92.81 74 TRP A C 1
ATOM 598 O O . TRP A 1 74 ? -7.147 -5.885 -16.776 1.00 92.81 74 TRP A O 1
ATOM 608 N N . LEU A 1 75 ? -7.377 -4.988 -14.731 1.00 93.00 75 LEU A N 1
ATOM 609 C CA . LEU A 1 75 ? -6.696 -3.728 -15.051 1.00 93.00 75 LEU A CA 1
ATOM 610 C C . LEU A 1 75 ? -5.241 -3.919 -15.501 1.00 93.00 75 LEU A C 1
ATOM 612 O O . LEU A 1 75 ? -4.759 -3.130 -16.311 1.00 93.00 75 LEU A O 1
ATOM 616 N N . LEU A 1 76 ? -4.553 -4.976 -15.047 1.00 93.62 76 LEU A N 1
ATOM 617 C CA . LEU A 1 76 ? -3.202 -5.302 -15.526 1.00 93.62 76 LEU A CA 1
ATOM 618 C C . LEU A 1 76 ? -3.186 -5.687 -17.012 1.00 93.62 76 LEU A C 1
ATOM 620 O O . LEU A 1 76 ? -2.198 -5.434 -17.698 1.00 93.62 76 LEU A O 1
ATOM 624 N N . PHE A 1 77 ? -4.270 -6.287 -17.511 1.00 96.12 77 PHE A N 1
ATOM 625 C CA . PHE A 1 77 ? -4.416 -6.652 -18.921 1.00 96.12 77 PHE A CA 1
ATOM 626 C C . PHE A 1 77 ? -5.038 -5.524 -19.752 1.00 96.12 77 PHE A C 1
ATOM 628 O O . PHE A 1 77 ? -4.666 -5.338 -20.911 1.00 96.12 77 PHE A O 1
ATOM 635 N N . HIS A 1 78 ? -5.983 -4.774 -19.175 1.00 92.44 78 HIS A N 1
ATOM 636 C CA . HIS A 1 78 ? -6.744 -3.741 -19.872 1.00 92.44 78 HIS A CA 1
ATOM 637 C C . HIS A 1 78 ? -6.962 -2.486 -18.998 1.00 92.44 78 HIS A C 1
ATOM 639 O O . HIS A 1 78 ? -8.020 -2.326 -18.380 1.00 92.44 78 HIS A O 1
ATOM 645 N N . PRO A 1 79 ? -5.992 -1.552 -18.965 1.00 91.81 79 PRO A N 1
ATOM 646 C CA . PRO A 1 79 ? -6.003 -0.387 -18.076 1.00 91.81 79 PRO A CA 1
ATOM 647 C C . PRO A 1 79 ? -6.849 0.772 -18.633 1.00 91.81 79 PRO A C 1
ATOM 649 O O . PRO A 1 79 ? -6.382 1.902 -18.749 1.00 91.81 79 PRO A O 1
ATOM 652 N N . TYR A 1 80 ? -8.091 0.496 -19.034 1.00 86.88 80 TYR A N 1
ATOM 653 C CA . TYR A 1 80 ? -8.994 1.515 -19.584 1.00 86.88 80 TYR A CA 1
ATOM 654 C C . TYR A 1 80 ? -9.861 2.183 -18.502 1.00 86.88 80 TYR A C 1
ATOM 656 O O . TYR A 1 80 ? -10.112 3.383 -18.569 1.00 86.88 80 TYR A O 1
ATOM 664 N N . TRP A 1 81 ? -10.269 1.439 -17.468 1.00 80.50 81 TRP A N 1
ATOM 665 C CA . TRP A 1 81 ? -11.133 1.929 -16.382 1.00 80.50 81 TRP A CA 1
ATOM 666 C C . TRP A 1 81 ? -10.329 2.305 -15.129 1.00 80.50 81 TRP A C 1
ATOM 668 O O . TRP A 1 81 ? -10.502 1.711 -14.067 1.00 80.50 81 TRP A O 1
ATOM 678 N N . LEU A 1 82 ? -9.438 3.296 -15.237 1.00 78.62 82 LEU A N 1
ATOM 679 C CA . LEU A 1 82 ? -8.777 3.862 -14.055 1.00 78.62 82 LEU A CA 1
ATOM 680 C C . LEU A 1 8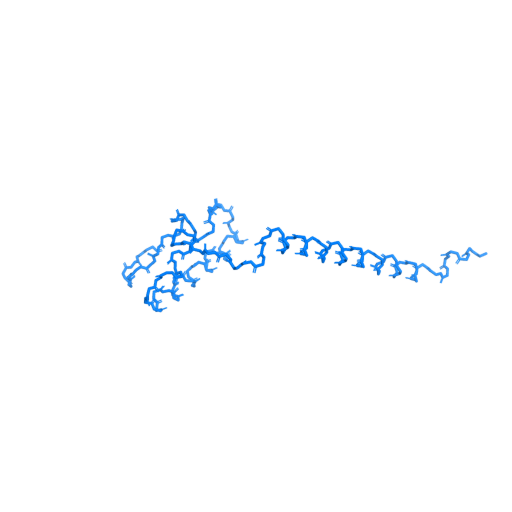2 ? -9.773 4.742 -13.279 1.00 78.62 82 LEU A C 1
ATOM 682 O O . LEU A 1 82 ? -10.096 5.852 -13.696 1.00 78.62 82 LEU A O 1
ATOM 686 N N . CYS A 1 83 ? -10.262 4.241 -12.148 1.00 78.62 83 CYS A N 1
ATOM 687 C CA . CYS A 1 83 ? -11.076 4.976 -11.175 1.00 78.62 83 CYS A CA 1
ATOM 688 C C . CYS A 1 83 ? -10.421 4.895 -9.785 1.00 78.62 83 CYS A C 1
ATOM 690 O O . CYS A 1 83 ? -9.363 4.283 -9.649 1.00 78.62 83 CYS A O 1
ATOM 692 N N . PHE A 1 84 ? -10.996 5.543 -8.764 1.00 78.31 84 PHE A N 1
ATOM 693 C CA . PHE A 1 84 ? -10.474 5.391 -7.402 1.00 78.31 84 PHE A CA 1
ATOM 694 C C . PHE A 1 84 ? -10.585 3.928 -6.954 1.00 78.31 84 PHE A C 1
ATOM 696 O O . PHE A 1 84 ? -11.637 3.303 -7.101 1.00 78.31 84 PHE A O 1
ATOM 703 N N . ASP A 1 85 ? -9.503 3.404 -6.378 1.00 82.12 85 ASP A N 1
ATOM 704 C CA . ASP A 1 85 ? -9.455 2.058 -5.804 1.00 82.12 85 ASP A CA 1
ATOM 705 C C . ASP A 1 85 ? -10.535 1.912 -4.731 1.00 82.12 85 ASP A C 1
ATOM 707 O O . ASP A 1 85 ? -10.517 2.700 -3.794 1.00 82.12 85 ASP A O 1
ATOM 711 N N . TRP A 1 86 ? -11.456 0.945 -4.878 1.00 86.75 86 TRP A N 1
ATOM 712 C CA . TRP A 1 86 ? -12.502 0.477 -3.930 1.00 86.75 86 TRP A CA 1
ATOM 713 C C . TRP A 1 86 ? -13.187 1.500 -2.996 1.00 86.75 86 TRP A C 1
ATOM 715 O O . TRP A 1 86 ? -13.857 1.117 -2.045 1.00 86.75 86 TRP A O 1
ATOM 725 N N . SER A 1 87 ? -13.047 2.788 -3.257 1.00 91.31 87 SER A N 1
ATOM 726 C CA . SER A 1 87 ? -13.381 3.917 -2.396 1.00 91.31 87 SER A CA 1
ATOM 727 C C . SER A 1 87 ? -14.328 4.833 -3.155 1.00 91.31 87 SER A C 1
ATOM 729 O O . SER A 1 87 ? -14.543 4.667 -4.358 1.00 91.31 87 SER A O 1
ATOM 731 N N . MET A 1 88 ? -14.932 5.791 -2.457 1.00 90.31 88 MET A N 1
ATOM 732 C CA . MET A 1 88 ? -15.808 6.819 -3.023 1.00 90.31 88 MET A CA 1
ATOM 733 C C . MET A 1 88 ? -16.976 6.241 -3.842 1.00 90.31 88 MET A C 1
ATOM 735 O O . MET A 1 88 ? -17.534 6.913 -4.706 1.00 90.31 88 MET A O 1
ATOM 739 N N . GLY A 1 89 ? -17.345 4.981 -3.588 1.00 85.50 89 GLY A N 1
ATOM 740 C CA . GLY A 1 89 ? -18.373 4.267 -4.344 1.00 85.50 89 GLY A CA 1
ATOM 741 C C . GLY A 1 89 ? -17.988 3.911 -5.785 1.00 85.50 89 GLY A C 1
ATOM 742 O O . GLY A 1 89 ? -18.876 3.591 -6.570 1.00 85.50 89 GLY A O 1
ATOM 743 N N . CYS A 1 90 ? -16.701 3.947 -6.155 1.00 89.62 90 CYS A N 1
ATOM 744 C CA . CYS A 1 90 ? -16.251 3.615 -7.512 1.00 89.62 90 CYS A CA 1
ATOM 745 C C . CYS A 1 90 ? -16.506 2.151 -7.893 1.00 89.62 90 CYS A C 1
ATOM 747 O O . CYS A 1 90 ? -16.793 1.865 -9.054 1.00 89.62 90 CYS A O 1
ATOM 749 N N . ILE A 1 91 ? -16.442 1.236 -6.922 1.00 91.25 91 ILE A N 1
ATOM 750 C CA . ILE A 1 91 ? -16.803 -0.173 -7.097 1.00 91.25 91 ILE A CA 1
ATOM 751 C C . ILE A 1 91 ? -18.038 -0.446 -6.224 1.00 91.25 91 ILE A C 1
ATOM 753 O O . ILE A 1 91 ? -17.915 -0.426 -4.996 1.00 91.25 91 ILE A O 1
ATOM 757 N N . PRO A 1 92 ? -19.232 -0.661 -6.810 1.00 90.56 92 PRO A N 1
ATOM 758 C CA . PRO A 1 92 ? -20.437 -0.945 -6.038 1.00 90.56 92 PRO A CA 1
ATOM 759 C C . PRO A 1 92 ? -20.337 -2.315 -5.358 1.00 90.56 92 PRO A C 1
ATOM 761 O O . PRO A 1 92 ? -19.803 -3.261 -5.937 1.00 90.56 92 PRO A O 1
ATOM 764 N N . LEU A 1 93 ? -20.870 -2.422 -4.137 1.00 93.12 93 LEU A N 1
ATOM 765 C CA . LEU A 1 93 ? -20.870 -3.678 -3.392 1.00 93.12 93 LEU A CA 1
ATOM 766 C C . LEU A 1 93 ? -21.897 -4.667 -3.949 1.00 93.12 93 LEU A C 1
ATOM 768 O O . LEU A 1 93 ? -23.062 -4.323 -4.144 1.00 93.12 93 LEU A O 1
ATOM 772 N N . ILE A 1 94 ? -21.478 -5.920 -4.079 1.00 95.25 94 ILE A N 1
ATOM 773 C CA . ILE A 1 94 ? -22.353 -7.068 -4.300 1.00 95.25 94 ILE A CA 1
ATOM 774 C C . ILE A 1 94 ? -23.057 -7.370 -2.979 1.00 95.25 94 ILE A C 1
ATOM 776 O O . ILE A 1 94 ? -22.420 -7.836 -2.038 1.00 95.25 94 ILE A O 1
ATOM 780 N N . GLN A 1 95 ? -24.358 -7.097 -2.902 1.00 94.00 95 GLN A N 1
ATOM 781 C CA . GLN A 1 95 ? -25.164 -7.272 -1.682 1.00 94.00 95 GLN A CA 1
ATOM 782 C C . GLN A 1 95 ? -25.982 -8.569 -1.681 1.00 94.00 95 GLN A C 1
ATOM 784 O O . GLN A 1 95 ? -26.379 -9.068 -0.631 1.00 94.00 95 GLN A O 1
ATOM 789 N N . THR A 1 96 ? -26.258 -9.128 -2.862 1.00 91.19 96 THR A N 1
ATOM 790 C CA . THR A 1 96 ? -27.112 -10.313 -3.014 1.00 91.19 96 THR A CA 1
ATOM 791 C C . THR A 1 96 ? -26.521 -11.274 -4.036 1.00 91.19 96 THR A C 1
ATOM 793 O O . THR A 1 96 ? -25.807 -10.856 -4.942 1.00 91.19 96 THR A O 1
ATOM 796 N N . SER A 1 97 ? -26.865 -12.559 -3.940 1.00 85.69 97 SER A N 1
ATOM 797 C CA . SER A 1 97 ? -26.453 -13.568 -4.927 1.00 85.69 97 SER A CA 1
ATOM 798 C C . SER A 1 97 ? -27.079 -13.374 -6.312 1.00 85.69 97 SER A C 1
ATOM 800 O O . SER A 1 97 ? -26.653 -14.023 -7.258 1.00 85.69 97 SER A O 1
ATOM 802 N N . ASN A 1 98 ? -28.092 -12.511 -6.424 1.00 90.19 98 ASN A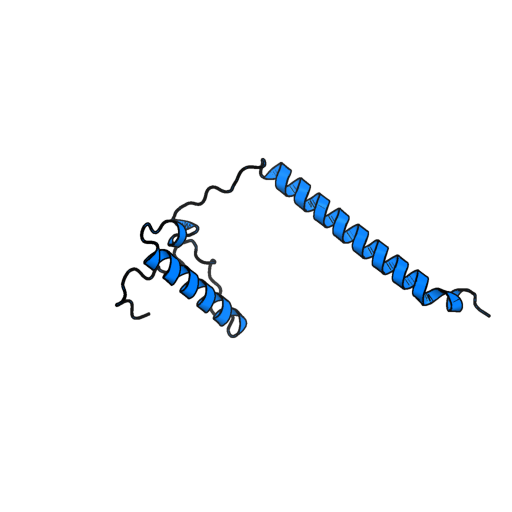 N 1
ATOM 803 C CA . ASN A 1 98 ? -28.754 -12.179 -7.683 1.00 90.19 98 ASN A CA 1
ATOM 804 C C . ASN A 1 98 ? -28.177 -10.907 -8.329 1.00 90.19 98 ASN A C 1
ATOM 806 O O . ASN A 1 98 ? -28.787 -10.380 -9.259 1.00 90.19 98 ASN A O 1
ATOM 810 N N . ASP A 1 99 ? -27.046 -10.388 -7.837 1.00 89.00 99 ASP A N 1
ATOM 811 C CA . ASP A 1 99 ? -26.328 -9.325 -8.542 1.00 89.00 99 ASP A CA 1
ATOM 812 C C . ASP A 1 99 ? -25.775 -9.899 -9.853 1.00 89.00 99 ASP A C 1
ATOM 814 O O . ASP A 1 99 ? -25.024 -10.872 -9.850 1.00 89.00 99 ASP A O 1
ATOM 818 N N . CYS A 1 100 ? -26.246 -9.357 -10.975 1.00 81.25 100 CYS A N 1
ATOM 819 C CA . CYS A 1 100 ? -25.965 -9.856 -12.321 1.00 81.25 100 CYS A CA 1
ATOM 820 C C . CYS A 1 100 ? -24.884 -9.056 -13.057 1.00 81.25 100 CYS A C 1
ATOM 822 O O . CYS A 1 100 ? -24.658 -9.299 -14.244 1.00 81.25 100 CYS A O 1
ATOM 824 N N . ARG A 1 101 ? -24.267 -8.087 -12.375 1.00 80.81 101 ARG A N 1
ATOM 825 C CA . ARG A 1 101 ? -23.041 -7.433 -12.836 1.00 80.81 101 ARG A CA 1
ATOM 826 C C . ARG A 1 101 ? -21.867 -8.394 -12.704 1.00 80.81 101 ARG A C 1
ATOM 828 O O . ARG A 1 101 ? -21.075 -8.451 -13.667 1.00 80.81 101 ARG A O 1
#

Radius of gyration: 23.9 Å; chains: 1; bounding box: 79×27×35 Å

Sequence (101 aa):
MNLSAMFPFKKNFSLFCMRQSILTLGGCSLLALRWYIMGASTPVFQQVDNPASFEENIFVRTINYHYIYSMNVWLLFHPYWLCFDWSMGCIPLIQTSNDCR

Secondary structure (DSSP, 8-state):
--GGGSSHHHHHHHHHHHHHHHHHHHHHHHHHHHHHHTTTPPP---TTT-GGGG-S-HHHHHHHHHHHHHHHHHHHH-TT----SS-TTSS----STT---

pLDDT: mean 88.94, std 11.62, range [49.78, 98.62]

Foldseek 3Di:
DDPCVVCPPVVVVVVVVVVVV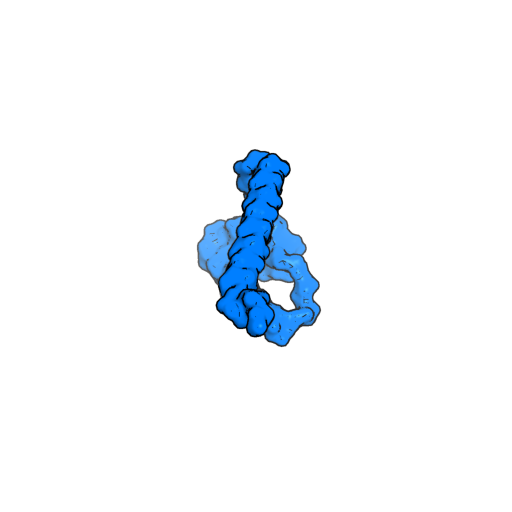VVVVVVVVVVVVVCVVVVVDDDDDDCQAAVLVVDPDPVQSVVQVVVLVVVVVVCVVPVPDDDPRNGNCSDPGDPDPPPPD

Organism: Stegodyphus mimosarum (NCBI:txid407821)

InterPro domains:
  IPR013618 Protein O-mannosyl-transferase TMTC, DUF1736 [PF08409] (40-101)